Protein AF-A0A7Y4TL32-F1 (afdb_monomer_lite)

Structure (mmCIF, N/CA/C/O backbone):
data_AF-A0A7Y4TL32-F1
#
_entry.id   AF-A0A7Y4TL32-F1
#
loop_
_atom_site.group_PDB
_atom_site.id
_atom_site.type_symbol
_atom_site.label_atom_id
_atom_site.label_alt_id
_atom_site.label_comp_id
_atom_site.label_asym_id
_atom_site.label_entity_id
_atom_site.label_seq_id
_atom_site.pdbx_PDB_ins_code
_atom_site.Cartn_x
_atom_site.Cartn_y
_atom_site.Cartn_z
_atom_site.occupancy
_atom_site.B_iso_or_equiv
_atom_site.auth_seq_id
_atom_site.auth_comp_id
_atom_site.auth_asym_id
_atom_site.auth_atom_id
_atom_site.pdbx_PDB_model_num
ATOM 1 N N . HIS A 1 1 ? 1.561 -10.266 -20.814 1.00 73.62 1 HIS A N 1
ATOM 2 C CA . HIS A 1 1 ? 2.877 -9.864 -20.276 1.00 73.62 1 HIS A CA 1
ATOM 3 C C . HIS A 1 1 ? 2.733 -9.594 -18.782 1.00 73.62 1 HIS A C 1
ATOM 5 O O . HIS A 1 1 ? 1.855 -8.821 -18.415 1.00 73.62 1 HIS A O 1
ATOM 11 N N . ALA A 1 2 ? 3.525 -10.248 -17.930 1.00 81.50 2 ALA A N 1
ATOM 12 C CA . ALA A 1 2 ? 3.450 -10.100 -16.475 1.00 81.50 2 ALA A CA 1
ATOM 13 C C . ALA A 1 2 ? 4.204 -8.839 -15.990 1.00 81.50 2 ALA A C 1
ATOM 15 O O . ALA A 1 2 ? 5.336 -8.617 -16.438 1.00 81.50 2 ALA A O 1
ATOM 16 N N . PRO A 1 3 ? 3.623 -8.018 -15.089 1.00 85.25 3 PRO A N 1
ATOM 17 C CA . PRO A 1 3 ? 4.324 -6.881 -14.496 1.00 85.25 3 PRO A CA 1
ATOM 18 C C . PRO A 1 3 ? 5.567 -7.307 -13.707 1.00 85.25 3 PRO A C 1
ATOM 20 O O . PRO A 1 3 ? 5.604 -8.393 -13.132 1.00 85.25 3 PRO A O 1
ATOM 23 N N . ALA A 1 4 ? 6.586 -6.447 -13.676 1.00 86.50 4 ALA A N 1
ATOM 24 C CA . ALA A 1 4 ? 7.862 -6.735 -13.015 1.00 86.50 4 ALA A CA 1
ATOM 25 C C . ALA A 1 4 ? 7.900 -6.281 -11.549 1.00 86.50 4 ALA A C 1
ATOM 27 O O . ALA A 1 4 ? 8.676 -6.817 -10.762 1.00 86.50 4 ALA A O 1
ATOM 28 N N . HIS A 1 5 ? 7.072 -5.296 -11.194 1.00 88.44 5 HIS A N 1
ATOM 29 C CA . HIS A 1 5 ? 7.047 -4.670 -9.876 1.00 88.44 5 HIS A CA 1
ATOM 30 C C . HIS A 1 5 ? 5.619 -4.589 -9.352 1.00 88.44 5 HIS A C 1
ATOM 32 O O . HIS A 1 5 ? 4.689 -4.328 -10.120 1.00 88.44 5 HIS A O 1
ATOM 38 N N . LEU A 1 6 ? 5.474 -4.756 -8.040 1.00 90.81 6 LEU A N 1
ATOM 39 C CA . LEU A 1 6 ? 4.235 -4.568 -7.296 1.00 90.81 6 LEU A CA 1
ATOM 40 C C . LEU A 1 6 ? 4.503 -3.617 -6.128 1.00 90.81 6 LEU A C 1
ATOM 42 O O . LEU A 1 6 ? 5.542 -3.702 -5.477 1.00 90.81 6 LEU A O 1
ATOM 46 N N . LEU A 1 7 ? 3.564 -2.712 -5.880 1.00 89.56 7 LEU A N 1
ATOM 47 C CA . LEU A 1 7 ? 3.593 -1.753 -4.785 1.00 89.56 7 LEU A CA 1
ATOM 48 C C . LEU A 1 7 ? 2.196 -1.666 -4.171 1.00 89.56 7 LEU A C 1
ATOM 50 O O . LEU A 1 7 ? 1.231 -1.393 -4.883 1.00 89.56 7 LEU A O 1
ATOM 54 N N . PHE A 1 8 ? 2.105 -1.824 -2.853 1.00 90.69 8 PHE A N 1
ATOM 55 C CA . PHE A 1 8 ? 0.937 -1.386 -2.095 1.00 90.69 8 PHE A CA 1
ATOM 56 C C . PHE A 1 8 ? 1.161 0.060 -1.668 1.00 90.69 8 PHE A C 1
ATOM 58 O O . PHE A 1 8 ? 2.168 0.380 -1.037 1.00 90.69 8 PHE A O 1
ATOM 65 N N . ARG A 1 9 ? 0.249 0.948 -2.051 1.00 90.12 9 ARG A N 1
ATOM 66 C CA . ARG A 1 9 ? 0.314 2.375 -1.725 1.00 90.12 9 ARG A CA 1
ATOM 67 C C . ARG A 1 9 ? -0.957 2.762 -0.995 1.00 90.12 9 ARG A C 1
ATOM 69 O O . ARG A 1 9 ? -2.021 2.361 -1.436 1.00 90.12 9 ARG A O 1
ATOM 76 N N . MET A 1 10 ? -0.871 3.559 0.067 1.00 89.50 10 MET A N 1
ATOM 77 C CA . MET A 1 10 ? -2.071 4.121 0.698 1.00 89.50 10 MET A CA 1
ATOM 78 C C . MET A 1 10 ? -2.933 4.843 -0.345 1.00 89.50 10 MET A C 1
ATOM 80 O O . MET A 1 10 ? -2.413 5.623 -1.149 1.00 89.50 10 MET A O 1
ATOM 84 N N . ALA A 1 11 ? -4.228 4.536 -0.363 1.00 90.62 11 ALA A N 1
ATOM 85 C CA . ALA A 1 11 ? -5.144 5.047 -1.371 1.00 90.62 11 ALA A CA 1
ATOM 86 C C . ALA A 1 11 ? -5.295 6.569 -1.266 1.00 90.62 11 ALA A C 1
ATOM 88 O O . ALA A 1 11 ? -5.254 7.152 -0.177 1.00 90.62 11 ALA A O 1
ATOM 89 N N . GLN A 1 12 ? -5.495 7.228 -2.409 1.00 83.25 12 GLN A N 1
ATOM 90 C CA . GLN A 1 12 ? -5.751 8.668 -2.427 1.00 83.25 12 GLN A CA 1
ATOM 91 C C . GLN A 1 12 ? -7.042 8.987 -1.660 1.00 83.25 12 GLN A C 1
ATOM 93 O O . GLN A 1 12 ? -8.106 8.463 -1.978 1.00 83.25 12 GLN A O 1
ATOM 98 N N . GLY A 1 13 ? -6.933 9.840 -0.639 1.00 83.62 13 GLY A N 1
ATOM 99 C CA . GLY A 1 13 ? -8.033 10.180 0.269 1.00 83.62 13 GLY A CA 1
ATOM 100 C C . GLY A 1 13 ? -7.979 9.466 1.621 1.00 83.62 13 GLY A C 1
ATOM 101 O O . GLY A 1 13 ? -8.729 9.839 2.521 1.00 83.62 13 GLY A O 1
ATOM 102 N N . GLN A 1 14 ? -7.070 8.503 1.810 1.00 86.00 14 GLN A N 1
ATOM 103 C CA . GLN A 1 14 ? -6.787 7.969 3.138 1.00 86.00 14 GLN A CA 1
ATOM 104 C C . GLN A 1 14 ? -6.306 9.112 4.044 1.00 86.00 14 GLN A C 1
ATOM 106 O O . GLN A 1 14 ? -5.337 9.808 3.729 1.00 86.00 14 GLN A O 1
ATOM 111 N N . ARG A 1 15 ? -7.008 9.323 5.163 1.00 85.62 15 ARG A N 1
ATOM 112 C CA . ARG A 1 15 ? -6.678 10.368 6.139 1.00 85.62 15 ARG A CA 1
ATOM 113 C C . ARG A 1 15 ? -5.254 10.172 6.642 1.00 85.62 15 ARG A C 1
ATOM 115 O O . ARG A 1 15 ? -4.942 9.079 7.092 1.00 85.62 15 ARG A O 1
ATOM 122 N N . ARG A 1 16 ? -4.436 11.224 6.655 1.00 83.88 16 ARG A N 1
ATOM 123 C CA . ARG A 1 16 ? -3.135 11.207 7.335 1.00 83.88 16 ARG A CA 1
ATOM 124 C C . ARG A 1 16 ? -3.333 11.233 8.852 1.00 83.88 16 ARG A C 1
ATOM 126 O O . ARG A 1 16 ? -4.088 12.068 9.346 1.00 83.88 16 ARG A O 1
ATOM 133 N N . VAL A 1 17 ? -2.669 10.334 9.573 1.00 83.44 17 VAL A N 1
ATOM 134 C CA . VAL A 1 17 ? -2.596 10.395 11.038 1.00 83.44 17 VAL A CA 1
ATOM 135 C C . VAL A 1 17 ? -1.409 11.287 11.401 1.00 83.44 17 VAL A C 1
ATOM 137 O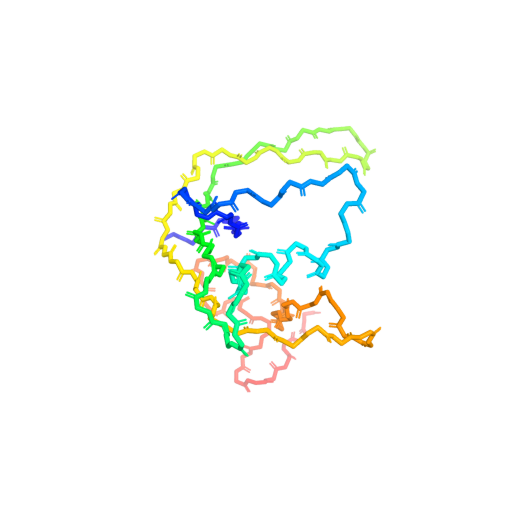 O . VAL A 1 17 ? -0.297 11.080 10.921 1.00 83.44 17 VAL A O 1
ATOM 140 N N . GLU A 1 18 ? -1.668 12.343 12.168 1.00 80.62 18 GLU A N 1
ATOM 141 C CA . GLU A 1 18 ? -0.652 13.318 12.569 1.00 80.62 18 GLU A CA 1
ATOM 142 C C . GLU A 1 18 ? 0.053 12.871 13.857 1.00 80.62 18 GLU A C 1
ATOM 144 O O . GLU A 1 18 ? -0.589 12.386 14.786 1.00 80.62 18 GLU A O 1
ATOM 149 N N . GLY A 1 19 ? 1.370 13.079 13.932 1.00 77.75 19 GLY A N 1
ATOM 150 C CA . GLY A 1 19 ? 2.179 12.798 15.120 1.00 77.75 19 GLY A CA 1
ATOM 151 C C . GLY A 1 19 ? 3.673 12.896 14.813 1.00 77.75 19 GLY A C 1
ATOM 152 O O . GLY A 1 19 ? 4.132 12.382 13.796 1.00 77.75 19 GLY A O 1
ATOM 153 N N . ARG A 1 20 ? 4.438 13.600 15.658 1.00 70.06 20 ARG A N 1
ATOM 154 C CA . ARG A 1 20 ? 5.886 13.806 15.445 1.00 70.06 20 ARG A CA 1
ATOM 155 C C . ARG A 1 20 ? 6.700 12.531 15.712 1.00 70.06 20 ARG A C 1
ATOM 157 O O . ARG A 1 20 ? 7.667 12.298 14.999 1.00 70.06 20 ARG A O 1
ATOM 164 N N . ASP A 1 21 ? 6.247 11.716 16.664 1.00 78.75 21 ASP A N 1
ATOM 165 C CA . ASP A 1 21 ? 6.873 10.462 17.108 1.00 78.75 21 ASP A CA 1
ATOM 166 C C . ASP A 1 21 ? 5.823 9.337 17.185 1.00 78.75 21 ASP A C 1
ATOM 168 O O . ASP A 1 21 ? 5.750 8.594 18.160 1.00 78.75 21 ASP A O 1
ATOM 172 N N . LEU A 1 22 ? 4.928 9.287 16.191 1.00 73.81 22 LEU A N 1
ATOM 173 C CA . LEU A 1 22 ? 3.798 8.360 16.176 1.00 73.81 22 LEU A CA 1
ATOM 174 C C . LEU A 1 22 ? 4.304 6.908 16.134 1.00 73.81 22 LEU A C 1
ATOM 176 O O . LEU A 1 22 ? 5.035 6.530 15.216 1.00 73.81 22 LEU A O 1
ATOM 180 N N . ASP A 1 23 ? 3.905 6.096 17.113 1.00 80.25 23 ASP A N 1
ATOM 181 C CA . ASP A 1 23 ? 4.095 4.648 17.046 1.00 80.25 23 ASP A CA 1
ATOM 182 C C . ASP A 1 23 ? 3.250 4.100 15.885 1.00 80.25 23 ASP A C 1
ATOM 184 O O . ASP A 1 23 ? 2.116 4.529 15.663 1.00 80.25 23 ASP A O 1
ATOM 188 N N . PHE A 1 24 ? 3.781 3.141 15.126 1.00 76.31 24 PHE A N 1
ATOM 189 C CA . PHE A 1 24 ? 3.062 2.565 13.985 1.00 76.31 24 PHE A CA 1
ATOM 190 C C . PHE A 1 24 ? 1.710 1.956 14.394 1.00 76.31 24 PHE A C 1
ATOM 192 O O . PHE A 1 24 ? 0.774 1.928 13.595 1.00 76.31 24 PHE A O 1
ATOM 199 N N . ARG A 1 25 ? 1.582 1.469 15.637 1.00 77.12 25 ARG A N 1
ATOM 200 C CA . ARG A 1 25 ? 0.317 0.959 16.175 1.00 77.12 25 ARG A CA 1
ATOM 201 C C . ARG A 1 25 ? -0.679 2.089 16.296 1.00 77.12 25 ARG A C 1
ATOM 203 O O . ARG A 1 25 ? -1.809 1.929 15.852 1.00 77.12 25 ARG A O 1
ATOM 210 N N . ASP A 1 26 ? -0.253 3.229 16.825 1.00 79.19 26 ASP A N 1
ATOM 211 C CA . ASP A 1 26 ? -1.097 4.415 16.950 1.00 79.19 26 ASP A CA 1
ATOM 212 C C . ASP A 1 26 ? -1.514 4.938 15.569 1.00 79.19 26 ASP A C 1
ATOM 214 O O . ASP A 1 26 ? -2.642 5.398 15.399 1.00 79.19 26 ASP A O 1
ATOM 218 N N . GLU A 1 27 ? -0.660 4.789 14.552 1.00 83.00 27 GLU A N 1
ATOM 219 C CA . GLU A 1 27 ? -1.018 5.065 13.157 1.00 83.00 27 GLU A CA 1
ATOM 220 C C . GLU A 1 27 ? -2.101 4.108 12.635 1.00 83.00 27 GLU A C 1
ATOM 222 O O . GLU A 1 27 ? -3.128 4.552 12.114 1.00 83.00 27 GLU A O 1
ATOM 227 N N . ILE A 1 28 ? -1.922 2.794 12.814 1.00 83.19 28 ILE A N 1
ATOM 228 C CA . ILE A 1 28 ? -2.900 1.776 12.397 1.00 83.19 28 ILE A CA 1
ATOM 229 C C . ILE A 1 28 ? -4.236 1.980 13.123 1.00 83.19 28 ILE A C 1
ATOM 231 O O . ILE A 1 28 ? -5.285 2.053 12.478 1.00 83.19 28 ILE A O 1
ATOM 235 N N . TYR A 1 29 ? -4.211 2.126 14.451 1.00 81.62 29 TYR A N 1
ATOM 236 C CA . TYR A 1 29 ? -5.395 2.428 15.254 1.00 81.62 29 TYR A CA 1
ATOM 237 C C . TYR A 1 29 ? -6.032 3.739 14.809 1.00 81.62 29 TYR A C 1
ATOM 239 O O . TYR A 1 29 ? -7.243 3.785 14.614 1.00 81.62 29 TYR A O 1
ATOM 247 N N . GLY A 1 30 ? -5.231 4.770 14.544 1.00 84.31 30 GLY A N 1
ATOM 248 C CA . GLY A 1 30 ? -5.694 6.047 14.024 1.00 84.31 30 GLY A CA 1
ATOM 249 C C . GLY A 1 30 ? -6.402 5.930 12.674 1.00 84.31 30 GLY A C 1
ATOM 250 O O . GLY A 1 30 ? -7.266 6.742 12.371 1.00 84.31 30 GLY A O 1
ATOM 251 N N . HIS A 1 31 ? -6.120 4.931 11.843 1.00 86.44 31 HIS A N 1
ATOM 252 C CA . HIS A 1 31 ? -6.891 4.725 10.614 1.00 86.44 31 HIS A CA 1
ATOM 253 C C . HIS A 1 31 ? -8.179 3.914 10.807 1.00 86.44 31 HIS A C 1
ATOM 255 O O . HIS A 1 31 ? -9.109 4.064 10.010 1.00 86.44 31 HIS A O 1
ATOM 261 N N . LEU A 1 32 ? -8.236 3.047 11.818 1.00 86.56 32 LEU A N 1
ATOM 262 C CA . LEU A 1 32 ? -9.331 2.091 12.015 1.00 86.56 32 LEU A CA 1
ATOM 263 C C . LEU A 1 32 ? -10.367 2.561 13.042 1.00 86.56 32 LEU A C 1
ATOM 265 O O . LEU A 1 32 ? -11.553 2.281 12.882 1.00 86.56 32 LEU A O 1
ATOM 269 N N . PHE A 1 33 ? -9.940 3.308 14.056 1.00 83.88 33 PHE A N 1
ATOM 270 C CA . PHE A 1 33 ? -10.773 3.805 15.144 1.00 83.88 33 PHE A CA 1
ATOM 271 C C . PHE A 1 33 ? -10.842 5.326 15.077 1.00 83.88 33 PHE A C 1
ATOM 273 O O . PHE A 1 33 ? -9.844 6.031 15.256 1.00 83.88 33 PHE A O 1
ATOM 280 N N . ASN A 1 34 ? -12.034 5.850 14.802 1.00 80.69 34 ASN A N 1
ATOM 281 C CA . ASN A 1 34 ? -12.248 7.284 14.900 1.00 80.69 34 ASN A CA 1
ATOM 282 C C . ASN A 1 34 ? -12.364 7.695 16.380 1.00 80.69 34 ASN A C 1
ATOM 284 O O . ASN A 1 34 ? -12.823 6.900 17.204 1.00 80.69 34 ASN A O 1
ATOM 288 N N . PRO A 1 35 ? -11.942 8.921 16.746 1.00 77.19 35 PRO A N 1
ATOM 289 C CA . PRO A 1 35 ? -12.026 9.379 18.128 1.00 77.19 35 PRO A CA 1
ATOM 290 C C . PRO A 1 35 ? -13.461 9.309 18.663 1.00 77.19 35 PRO A C 1
ATOM 292 O O . PRO A 1 35 ? -14.357 9.933 18.101 1.00 77.19 35 PRO A O 1
ATOM 295 N N . GLY A 1 36 ? -13.654 8.580 19.765 1.00 79.00 36 GLY A N 1
ATOM 296 C CA . GLY A 1 36 ? -14.953 8.411 20.424 1.00 79.00 36 GLY A CA 1
ATOM 297 C C . GLY A 1 36 ? -15.715 7.139 20.048 1.00 79.00 36 GLY A C 1
ATOM 298 O O . GLY A 1 36 ? -16.705 6.835 20.708 1.00 79.00 36 GLY A O 1
ATOM 299 N N . ASP A 1 37 ? -15.250 6.371 19.059 1.00 81.62 37 ASP A N 1
ATOM 300 C CA . ASP A 1 37 ? -15.913 5.128 18.669 1.00 81.62 37 ASP A CA 1
ATOM 301 C C . ASP A 1 37 ? -15.410 3.932 19.489 1.00 81.62 37 ASP A C 1
ATOM 303 O O . ASP A 1 37 ? -14.214 3.660 19.572 1.00 81.62 37 ASP A O 1
ATOM 307 N N . GLU A 1 38 ? -16.344 3.160 20.048 1.00 78.75 38 GLU A N 1
ATOM 308 C CA . GLU A 1 38 ? -16.043 1.925 20.791 1.00 78.75 38 GLU A CA 1
ATOM 309 C C . GLU A 1 38 ? -15.673 0.741 19.874 1.00 78.75 38 GLU A C 1
ATOM 311 O O . GLU A 1 38 ? -15.207 -0.300 20.336 1.00 78.75 38 GLU A O 1
ATOM 316 N N . ARG A 1 39 ? -15.911 0.873 18.563 1.00 82.56 39 ARG A N 1
ATOM 317 C CA . ARG A 1 39 ? -15.683 -0.153 17.532 1.00 82.56 39 ARG A CA 1
ATOM 318 C C . ARG A 1 39 ? -14.986 0.470 16.321 1.00 82.56 39 ARG A C 1
ATOM 320 O O . ARG A 1 39 ? -15.147 1.668 16.097 1.00 82.56 39 ARG A O 1
ATOM 327 N N . PRO A 1 40 ? -14.248 -0.306 15.509 1.00 83.12 40 PRO A N 1
ATOM 328 C CA . PRO A 1 40 ? -13.604 0.241 14.324 1.00 83.12 40 PRO A CA 1
ATOM 329 C C . PRO A 1 40 ? -14.657 0.646 13.283 1.00 83.12 40 PRO A C 1
ATOM 331 O O . PRO A 1 40 ? -15.405 -0.182 12.766 1.00 83.12 40 PRO A O 1
ATOM 334 N N . THR A 1 41 ? -14.729 1.939 12.984 1.00 85.62 41 THR A N 1
ATOM 335 C CA . THR A 1 41 ? -15.604 2.522 11.948 1.00 85.62 41 THR A CA 1
ATOM 336 C C . THR A 1 41 ? -14.804 3.062 10.761 1.00 85.62 41 THR A C 1
ATOM 338 O O . THR A 1 41 ? -15.368 3.384 9.712 1.00 85.62 41 THR A O 1
ATOM 341 N N . GLY A 1 42 ? -13.482 3.162 10.917 1.00 86.44 42 GLY A N 1
ATOM 342 C CA . GLY A 1 42 ? -12.543 3.546 9.880 1.00 86.44 42 GLY A CA 1
ATOM 343 C C . GLY A 1 42 ? -12.138 2.375 8.986 1.00 86.44 42 GLY A C 1
ATOM 344 O O . GLY A 1 42 ? -12.669 1.267 9.048 1.00 86.44 42 GLY A O 1
ATOM 345 N N . SER A 1 43 ? -11.179 2.630 8.103 1.00 88.69 43 SER A N 1
ATOM 346 C CA . SER A 1 43 ? -10.534 1.574 7.326 1.00 88.69 43 SER A CA 1
ATOM 347 C C . SER A 1 43 ? -9.179 2.031 6.817 1.00 88.69 43 SER A C 1
ATOM 349 O O . SER A 1 43 ? -8.985 3.217 6.552 1.00 88.69 43 SER A O 1
ATOM 351 N N . MET A 1 44 ? -8.272 1.081 6.613 1.00 88.25 44 MET A N 1
ATOM 352 C CA . MET A 1 44 ? -7.038 1.299 5.866 1.00 88.25 44 MET A CA 1
ATOM 353 C C . MET A 1 44 ? -7.211 0.775 4.451 1.00 88.25 44 MET A C 1
ATOM 355 O O . MET A 1 44 ? -7.477 -0.414 4.255 1.00 88.25 44 MET A O 1
ATOM 359 N N . VAL A 1 45 ? -7.064 1.656 3.466 1.00 90.75 45 VAL A N 1
ATOM 360 C CA . VAL A 1 45 ? -7.185 1.293 2.056 1.00 90.75 45 VAL A CA 1
ATOM 361 C C . VAL A 1 45 ? -5.845 1.473 1.358 1.00 90.75 45 VAL A C 1
ATOM 363 O O . VAL A 1 45 ? -5.245 2.545 1.406 1.00 90.75 45 VAL A O 1
ATOM 366 N N . PHE A 1 46 ? -5.405 0.429 0.662 1.00 91.62 46 PHE A N 1
ATOM 367 C CA . PHE A 1 46 ? -4.225 0.451 -0.190 1.00 91.62 46 PHE A CA 1
ATOM 368 C C . PHE A 1 46 ? -4.627 0.241 -1.648 1.00 91.62 46 PHE A C 1
ATOM 370 O O . PHE A 1 46 ? -5.329 -0.713 -1.971 1.00 91.62 46 PHE A O 1
ATOM 377 N N . ASP A 1 47 ? -4.136 1.086 -2.545 1.00 94.06 47 ASP A N 1
ATOM 378 C CA . ASP A 1 47 ? -4.102 0.807 -3.973 1.00 94.06 47 ASP A CA 1
ATOM 379 C C . ASP A 1 47 ? -3.028 -0.258 -4.260 1.00 94.06 47 ASP A C 1
ATOM 381 O O . ASP A 1 47 ? -1.877 -0.154 -3.819 1.00 94.06 47 ASP A O 1
ATOM 385 N N . ILE A 1 48 ? -3.402 -1.276 -5.035 1.00 93.94 48 ILE A N 1
ATOM 386 C CA . ILE A 1 48 ? -2.474 -2.257 -5.597 1.00 93.94 48 ILE A CA 1
ATOM 387 C C . ILE A 1 48 ? -1.986 -1.703 -6.930 1.00 93.94 48 ILE A C 1
ATOM 389 O O . ILE A 1 48 ? -2.751 -1.607 -7.893 1.00 93.94 48 ILE A O 1
ATOM 393 N N . CYS A 1 49 ? -0.710 -1.348 -6.989 1.00 93.38 49 CYS A N 1
ATOM 394 C CA . CYS A 1 49 ? -0.082 -0.777 -8.169 1.00 93.38 49 CYS A CA 1
ATOM 395 C C . CYS A 1 49 ? 0.946 -1.741 -8.750 1.00 93.38 49 CYS A C 1
ATOM 397 O O . CYS A 1 49 ? 1.708 -2.374 -8.019 1.00 93.38 49 CYS A O 1
ATOM 399 N N . VAL A 1 50 ? 1.009 -1.809 -10.076 1.00 93.88 50 VAL A N 1
ATOM 400 C CA . VAL A 1 50 ? 2.021 -2.586 -10.792 1.00 93.88 50 VAL A CA 1
ATOM 401 C C . VAL A 1 50 ? 2.751 -1.731 -11.812 1.00 93.88 50 VAL A C 1
ATOM 403 O O . VAL A 1 50 ? 2.233 -0.718 -12.287 1.00 93.88 50 VAL A O 1
ATOM 406 N N . SER A 1 51 ? 3.967 -2.145 -12.153 1.00 92.50 51 SER A N 1
ATOM 407 C CA . SER A 1 51 ? 4.738 -1.537 -13.232 1.00 92.50 51 SER A CA 1
ATOM 408 C C . SER A 1 51 ? 5.625 -2.566 -13.929 1.00 92.50 51 SER A C 1
ATOM 410 O O . SER A 1 51 ? 6.120 -3.517 -13.319 1.00 92.50 51 SER A O 1
ATOM 412 N N . SER A 1 52 ? 5.830 -2.366 -15.229 1.00 90.88 52 SER A N 1
ATOM 413 C CA . SER A 1 52 ? 6.868 -3.057 -16.007 1.00 90.88 52 SER A CA 1
ATOM 414 C C . SER A 1 52 ? 8.076 -2.158 -16.296 1.00 90.88 52 SER A C 1
ATOM 416 O O . SER A 1 52 ? 9.105 -2.652 -16.754 1.00 90.88 52 SER A O 1
ATOM 418 N N . THR A 1 53 ? 7.971 -0.859 -16.010 1.00 89.81 53 THR A N 1
ATOM 419 C CA . THR A 1 53 ? 8.946 0.161 -16.392 1.00 89.81 53 THR A CA 1
ATOM 420 C C . THR A 1 53 ? 9.865 0.458 -15.217 1.00 89.81 53 THR A C 1
ATOM 422 O O . THR A 1 53 ? 9.474 1.066 -14.219 1.00 89.81 53 THR A O 1
ATOM 425 N N . SER A 1 54 ? 11.125 0.042 -15.327 1.00 87.56 54 SER A N 1
ATOM 426 C CA . SER A 1 54 ? 12.133 0.326 -14.307 1.00 87.56 54 SER A CA 1
ATOM 427 C C . SER A 1 54 ? 13.509 0.554 -14.903 1.00 87.56 54 SER A C 1
ATOM 429 O O . SER A 1 54 ? 13.889 -0.107 -15.867 1.00 87.56 54 SER A O 1
ATOM 431 N N . ARG A 1 55 ? 14.283 1.437 -14.274 1.00 85.94 55 ARG A N 1
ATOM 432 C CA . ARG A 1 55 ? 15.680 1.705 -14.602 1.00 85.94 55 ARG A CA 1
ATOM 433 C C . ARG A 1 55 ? 16.554 1.356 -13.406 1.00 85.94 55 ARG A C 1
ATOM 435 O O . ARG A 1 55 ? 16.406 1.935 -12.330 1.00 85.94 55 ARG A O 1
ATOM 442 N N . LYS A 1 56 ? 17.480 0.419 -13.605 1.00 83.25 56 LYS A N 1
ATOM 443 C CA . LYS A 1 56 ? 18.525 0.091 -12.632 1.00 83.25 56 LYS A CA 1
ATOM 444 C C . LYS A 1 56 ? 19.731 0.994 -12.882 1.00 83.25 56 LYS A C 1
ATOM 446 O O . LYS A 1 56 ? 20.187 1.120 -14.015 1.00 83.25 56 LYS A O 1
ATOM 451 N N . THR A 1 57 ? 20.235 1.630 -11.835 1.00 81.81 57 THR A N 1
ATOM 452 C CA . THR A 1 57 ? 21.439 2.471 -11.864 1.00 81.81 57 THR A CA 1
ATOM 453 C C . THR A 1 57 ? 22.369 2.042 -10.738 1.00 81.81 57 THR A C 1
ATOM 455 O O . THR A 1 57 ? 21.892 1.805 -9.629 1.00 81.81 57 THR A O 1
ATOM 458 N N . GLY A 1 58 ? 2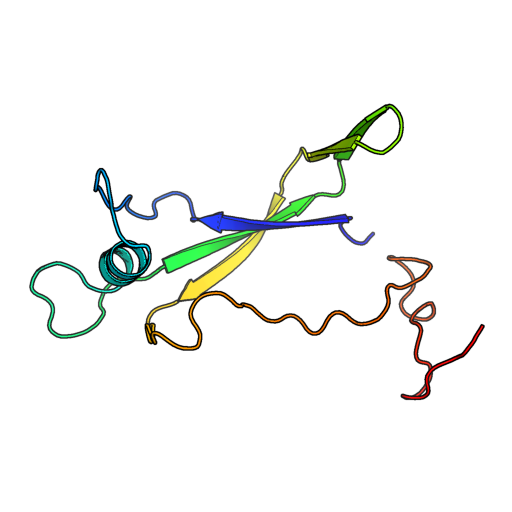3.674 1.949 -10.989 1.00 73.44 58 GLY A N 1
ATOM 459 C CA . GLY A 1 58 ? 24.642 1.593 -9.951 1.00 73.44 58 GLY A CA 1
ATOM 460 C C . GLY A 1 58 ? 26.002 1.166 -10.495 1.00 73.44 58 GLY A C 1
ATOM 461 O O . GLY A 1 58 ? 26.123 0.831 -11.672 1.00 73.44 58 GLY A O 1
ATOM 462 N N . VAL A 1 59 ? 27.003 1.168 -9.616 1.00 64.25 59 VAL A N 1
ATOM 463 C CA . VAL A 1 59 ? 28.361 0.656 -9.851 1.00 64.25 59 VAL A CA 1
ATOM 464 C C . VAL A 1 59 ? 28.618 -0.440 -8.813 1.00 64.25 59 VAL A C 1
ATOM 466 O O . VAL A 1 59 ? 28.124 -0.330 -7.694 1.00 64.25 59 VAL A O 1
ATOM 469 N N . GLN A 1 60 ? 29.314 -1.508 -9.222 1.00 53.00 60 GLN A N 1
ATOM 470 C CA . GLN A 1 60 ? 29.754 -2.675 -8.432 1.00 53.00 60 GLN A CA 1
ATOM 471 C C . GLN A 1 60 ? 29.188 -2.790 -6.998 1.00 53.00 60 GLN A C 1
ATOM 473 O O . GLN A 1 60 ? 29.668 -2.154 -6.066 1.00 53.00 60 GLN A O 1
ATOM 478 N N . GLY A 1 61 ? 28.186 -3.659 -6.817 1.00 60.47 61 GLY A N 1
ATOM 479 C CA . GLY A 1 61 ? 27.647 -4.046 -5.503 1.00 60.47 61 GLY A CA 1
ATOM 480 C C . GLY A 1 61 ? 26.517 -3.165 -4.960 1.00 60.47 61 GLY A C 1
ATOM 481 O O . GLY A 1 61 ? 25.702 -3.652 -4.182 1.00 60.47 61 GLY A O 1
ATOM 482 N N . LEU A 1 62 ? 26.389 -1.917 -5.421 1.00 56.09 62 LEU A N 1
ATOM 483 C CA . LEU A 1 62 ? 25.304 -1.010 -5.036 1.00 56.09 62 LEU A CA 1
ATOM 484 C C . LEU A 1 62 ? 24.413 -0.730 -6.242 1.00 56.09 62 LEU A C 1
ATOM 486 O O . LEU A 1 62 ? 24.832 -0.101 -7.214 1.00 56.09 62 LEU A O 1
ATOM 490 N N . SER A 1 63 ? 23.166 -1.198 -6.190 1.00 73.06 63 SER A N 1
ATOM 491 C CA . SER A 1 63 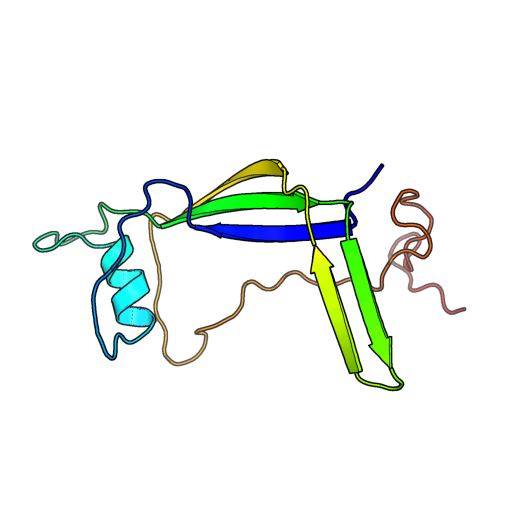? 22.186 -0.921 -7.236 1.00 73.06 63 SER A CA 1
ATOM 492 C C . SER A 1 63 ? 20.940 -0.257 -6.685 1.00 73.06 63 SER A C 1
ATOM 494 O O . SER A 1 63 ? 20.269 -0.820 -5.826 1.00 73.06 63 SER A O 1
ATOM 496 N N . ASN A 1 64 ? 20.593 0.882 -7.272 1.00 76.94 64 ASN A N 1
ATOM 497 C CA . ASN A 1 64 ? 19.324 1.558 -7.066 1.00 76.94 64 ASN A CA 1
ATOM 498 C C . ASN A 1 64 ? 18.395 1.230 -8.235 1.00 76.94 64 ASN A C 1
ATOM 500 O O . ASN A 1 64 ? 18.788 1.334 -9.400 1.00 76.94 64 ASN A O 1
ATOM 504 N N . VAL A 1 65 ? 17.158 0.841 -7.939 1.00 83.06 65 VAL A N 1
ATOM 505 C CA . VAL A 1 65 ? 16.117 0.623 -8.949 1.00 83.06 65 VAL A CA 1
ATOM 506 C C . VAL A 1 65 ? 15.107 1.755 -8.831 1.00 83.06 65 VAL A C 1
ATOM 508 O O . VAL A 1 65 ? 14.484 1.929 -7.789 1.00 83.06 65 VAL A O 1
ATOM 511 N N . ARG A 1 66 ? 14.943 2.533 -9.903 1.00 86.88 66 ARG A N 1
ATOM 512 C CA . ARG A 1 66 ? 13.845 3.497 -10.031 1.00 86.88 66 ARG A CA 1
ATOM 513 C C . ARG A 1 66 ? 12.746 2.868 -10.873 1.00 86.88 6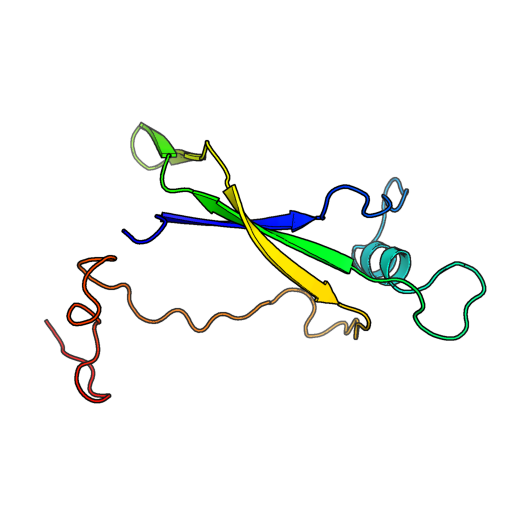6 ARG A C 1
ATOM 515 O O . ARG A 1 66 ? 13.003 2.474 -12.008 1.00 86.88 66 ARG A O 1
ATOM 522 N N . VAL A 1 67 ? 11.539 2.780 -10.328 1.00 89.44 67 VAL A N 1
ATOM 523 C CA . VAL A 1 67 ? 10.357 2.241 -11.016 1.00 89.44 67 VAL A CA 1
ATOM 524 C C . VAL A 1 67 ? 9.415 3.397 -11.347 1.00 89.44 67 VAL A C 1
ATOM 526 O O . VAL A 1 67 ? 9.156 4.245 -10.492 1.00 89.44 67 VAL A O 1
ATOM 529 N N . ALA A 1 68 ? 8.930 3.444 -12.584 1.00 90.88 68 ALA A N 1
ATOM 530 C CA . ALA A 1 68 ? 8.062 4.500 -13.105 1.00 90.88 68 ALA A CA 1
ATOM 531 C C . ALA A 1 68 ? 6.751 3.909 -13.643 1.00 90.88 68 ALA A C 1
ATOM 533 O O . ALA A 1 68 ? 6.584 2.694 -13.630 1.00 90.88 68 ALA A O 1
ATOM 534 N N . GLU A 1 69 ? 5.830 4.759 -14.109 1.00 92.94 69 GLU A N 1
ATOM 535 C CA . GLU A 1 69 ? 4.593 4.330 -14.789 1.00 92.94 69 GLU A CA 1
ATOM 536 C C . GLU A 1 69 ? 3.790 3.308 -13.973 1.00 92.94 69 GLU A C 1
ATOM 538 O O . GLU A 1 69 ? 3.471 2.200 -14.409 1.00 92.94 69 GLU A O 1
ATOM 543 N N . TRP A 1 70 ? 3.512 3.670 -12.724 1.00 93.81 70 TRP A N 1
ATOM 544 C CA . TRP A 1 70 ? 2.672 2.861 -11.856 1.00 93.81 70 TRP A CA 1
ATOM 545 C C . TRP A 1 70 ? 1.224 2.917 -12.328 1.00 93.81 70 TRP A C 1
ATOM 547 O O . TRP A 1 70 ? 0.653 3.999 -12.447 1.00 93.81 70 TRP A O 1
ATOM 557 N N . HIS A 1 71 ? 0.627 1.748 -12.528 1.00 93.81 71 HIS A N 1
ATOM 558 C CA . HIS A 1 71 ? -0.781 1.609 -12.873 1.00 93.81 71 HIS A CA 1
ATOM 559 C C . HIS A 1 71 ? -1.499 0.873 -11.747 1.00 93.81 71 HIS A C 1
ATOM 561 O O . HIS A 1 71 ? -1.051 -0.192 -11.312 1.00 93.81 71 HIS A O 1
ATOM 567 N N . ARG A 1 72 ? -2.613 1.434 -11.269 1.00 94.56 72 ARG A N 1
ATOM 568 C CA . ARG A 1 72 ? -3.458 0.766 -10.279 1.00 94.56 72 ARG A CA 1
ATOM 569 C C . ARG A 1 72 ? -4.224 -0.375 -10.941 1.00 94.56 72 ARG A C 1
ATOM 571 O O . ARG A 1 72 ? -4.881 -0.161 -11.954 1.00 94.56 72 ARG A O 1
ATOM 578 N N . ILE A 1 73 ? -4.190 -1.552 -10.325 1.00 95.25 73 ILE A N 1
ATOM 579 C CA . ILE A 1 73 ? -4.940 -2.740 -10.764 1.00 95.25 73 ILE A CA 1
ATOM 580 C C . ILE A 1 73 ? -6.037 -3.163 -9.783 1.00 95.25 73 ILE A C 1
ATOM 582 O O . ILE A 1 73 ? -6.871 -3.991 -10.129 1.00 95.25 73 ILE A O 1
ATOM 586 N N . GLY A 1 74 ? -6.058 -2.607 -8.572 1.00 93.75 74 GLY A N 1
ATOM 587 C CA . GLY A 1 74 ? -7.074 -2.930 -7.575 1.00 93.75 74 GLY A CA 1
ATOM 588 C C . GLY A 1 74 ? -6.848 -2.214 -6.252 1.00 93.75 74 GLY A C 1
ATOM 589 O O . GLY A 1 74 ? -5.997 -1.327 -6.161 1.00 93.75 74 GLY A O 1
ATOM 590 N N . THR A 1 75 ? -7.604 -2.620 -5.235 1.00 94.38 75 THR A N 1
ATOM 591 C CA . THR A 1 75 ? -7.515 -2.092 -3.871 1.00 94.38 75 THR A CA 1
ATOM 592 C C . THR A 1 75 ? -7.583 -3.217 -2.837 1.00 94.38 75 THR A C 1
ATOM 594 O O . THR A 1 75 ? -8.239 -4.235 -3.050 1.00 94.38 75 THR A O 1
ATOM 597 N N . LEU A 1 76 ? -6.903 -3.026 -1.708 1.00 91.38 76 LEU A N 1
ATOM 598 C CA . LEU A 1 76 ? -7.044 -3.819 -0.487 1.00 91.38 76 LEU A CA 1
ATOM 599 C C . LEU A 1 76 ? -7.633 -2.922 0.594 1.00 91.38 76 LEU A C 1
ATOM 601 O O . LEU A 1 76 ? -7.164 -1.801 0.779 1.00 91.38 76 LEU A O 1
ATOM 605 N N . ARG A 1 77 ? -8.645 -3.410 1.311 1.00 91.25 77 ARG A N 1
ATOM 606 C CA . ARG A 1 77 ? -9.283 -2.688 2.413 1.00 91.25 77 ARG A CA 1
ATOM 607 C C . ARG A 1 77 ? -9.241 -3.536 3.675 1.00 91.25 77 ARG A C 1
ATOM 609 O O . ARG A 1 77 ? -9.742 -4.655 3.671 1.00 91.25 77 ARG A O 1
ATOM 616 N N . PHE A 1 78 ? -8.711 -2.959 4.744 1.00 87.62 78 PHE A N 1
ATOM 617 C CA . PHE A 1 78 ? -8.751 -3.518 6.089 1.00 87.62 78 PHE A CA 1
ATOM 618 C C . PHE A 1 78 ? -9.738 -2.710 6.928 1.00 87.62 78 PHE A C 1
ATOM 620 O O . PHE A 1 78 ? -9.628 -1.485 7.004 1.00 87.62 78 PHE A O 1
ATOM 627 N N . SER A 1 79 ? -10.721 -3.387 7.516 1.00 85.06 79 SER A N 1
ATOM 628 C CA . SER A 1 79 ? -11.707 -2.799 8.437 1.00 85.06 79 SER A CA 1
ATOM 629 C C . SER A 1 79 ? -11.379 -3.066 9.904 1.00 85.06 79 SER A C 1
ATOM 631 O O . SER A 1 79 ? -11.946 -2.429 10.779 1.00 85.06 79 SER A O 1
ATOM 633 N N . GLU A 1 80 ? -10.475 -4.005 10.173 1.00 80.06 80 GLU A N 1
ATOM 634 C CA . GLU A 1 80 ? -10.106 -4.448 11.513 1.00 80.06 80 GLU A CA 1
ATOM 635 C C . GLU A 1 80 ? -8.600 -4.731 11.546 1.00 80.06 80 GLU A C 1
ATOM 637 O O . GLU A 1 80 ? -8.004 -5.078 10.521 1.00 80.06 80 GLU A O 1
ATOM 642 N N . ALA A 1 81 ? -7.984 -4.596 12.718 1.00 72.19 81 ALA A N 1
ATOM 643 C CA . ALA A 1 81 ? -6.608 -5.010 12.949 1.00 72.19 81 ALA A CA 1
ATOM 644 C C . ALA A 1 81 ? -6.444 -5.557 14.364 1.00 72.19 81 ALA A C 1
ATOM 646 O O . ALA A 1 81 ? -7.130 -5.142 15.296 1.00 72.19 81 ALA A O 1
ATOM 647 N N . VAL A 1 82 ? -5.478 -6.459 14.508 1.00 63.91 82 VAL A N 1
ATOM 648 C CA . VAL A 1 82 ? -4.975 -6.926 15.797 1.00 63.91 82 VAL A CA 1
ATOM 649 C C . VAL A 1 82 ? -3.529 -6.457 15.884 1.00 63.91 82 VAL A C 1
ATOM 651 O O . VAL A 1 82 ? -2.670 -6.996 15.192 1.00 63.91 82 VAL A O 1
ATOM 654 N N . CYS A 1 83 ? -3.254 -5.439 16.699 1.00 58.19 83 CYS A N 1
ATOM 655 C CA . CYS A 1 83 ? -1.873 -5.075 17.025 1.00 58.19 83 CYS A CA 1
ATOM 656 C C . CYS A 1 83 ? -1.383 -6.018 18.128 1.00 58.19 83 CYS A C 1
ATOM 658 O O . CYS A 1 83 ? -1.967 -6.048 19.214 1.00 58.19 83 CYS A O 1
ATOM 660 N N . SER A 1 84 ? -0.340 -6.801 17.863 1.00 54.56 84 SER A N 1
ATOM 661 C CA . SER A 1 84 ? 0.227 -7.740 18.830 1.00 54.56 84 SE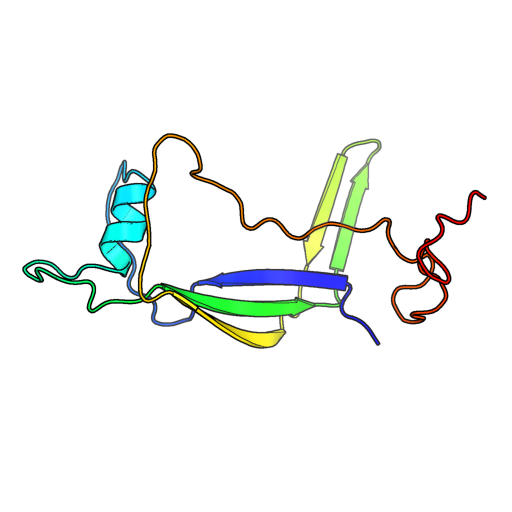R A CA 1
ATOM 662 C C . SER A 1 84 ? 1.734 -7.585 18.858 1.00 54.56 84 SER A C 1
ATOM 664 O O . SER A 1 84 ? 2.386 -7.866 17.860 1.00 54.56 84 SER A O 1
ATOM 666 N N . TYR A 1 85 ? 2.263 -7.295 20.050 1.00 51.28 85 TYR A N 1
ATOM 667 C CA . TYR A 1 85 ? 3.688 -7.102 20.361 1.00 51.28 85 TYR A CA 1
ATOM 668 C C . TYR A 1 85 ? 4.642 -8.183 19.795 1.00 51.28 85 TYR A C 1
ATOM 670 O O . TYR A 1 85 ? 5.851 -7.977 19.764 1.00 51.28 85 TYR A O 1
ATOM 678 N N . ASN A 1 86 ? 4.118 -9.346 19.382 1.00 53.91 86 ASN A N 1
ATOM 679 C CA . ASN A 1 86 ? 4.884 -10.517 18.950 1.00 53.91 86 ASN A CA 1
ATOM 680 C C . ASN A 1 86 ? 4.794 -10.830 17.438 1.00 53.91 86 ASN A C 1
ATOM 682 O O . ASN A 1 86 ? 5.377 -11.824 17.007 1.00 53.91 86 ASN A O 1
ATOM 686 N N . GLY A 1 87 ? 4.073 -10.044 16.624 1.00 45.06 87 GLY A N 1
ATOM 687 C CA . GLY A 1 87 ? 3.784 -10.392 15.217 1.00 45.06 87 GLY A CA 1
ATOM 688 C C . GLY A 1 87 ? 3.770 -9.224 14.222 1.00 45.06 87 GLY A C 1
ATOM 689 O O . GLY A 1 87 ? 3.201 -9.350 13.141 1.00 45.06 87 GLY A O 1
ATOM 690 N N . ASP A 1 88 ? 4.373 -8.092 14.572 1.00 45.78 88 ASP A N 1
ATOM 691 C CA . ASP A 1 88 ? 3.939 -6.769 14.103 1.00 45.78 88 ASP A CA 1
ATOM 692 C C . ASP A 1 88 ? 4.217 -6.363 12.635 1.00 45.78 88 ASP A C 1
ATOM 694 O O . ASP A 1 88 ? 3.819 -5.267 12.243 1.00 45.78 88 ASP A O 1
ATOM 698 N N . HIS A 1 89 ? 4.853 -7.168 11.770 1.00 50.31 89 HIS A N 1
ATOM 699 C CA . HIS A 1 89 ? 5.385 -6.609 10.505 1.00 50.31 89 HIS A CA 1
ATOM 700 C C . HIS A 1 89 ? 5.304 -7.471 9.235 1.00 50.31 89 HIS A C 1
ATOM 702 O O . HIS A 1 89 ? 6.087 -7.230 8.313 1.00 50.31 89 HIS A O 1
ATOM 708 N N . VAL A 1 90 ? 4.421 -8.475 9.122 1.00 50.34 90 VAL A N 1
ATOM 709 C CA . VAL A 1 90 ? 4.520 -9.399 7.969 1.00 50.34 90 VAL A CA 1
ATOM 710 C C . VAL A 1 90 ? 3.198 -9.664 7.251 1.00 50.34 90 VAL A C 1
ATOM 712 O O . VAL A 1 90 ? 2.382 -10.474 7.678 1.00 50.34 90 VAL A O 1
ATOM 715 N N . ILE A 1 91 ? 3.050 -9.076 6.059 1.00 54.53 91 ILE A N 1
ATOM 716 C CA . ILE A 1 91 ? 2.289 -9.719 4.982 1.00 54.53 91 ILE A CA 1
ATOM 717 C C . ILE A 1 91 ? 3.209 -10.789 4.391 1.00 54.53 91 ILE A C 1
ATOM 719 O O . ILE A 1 91 ? 4.150 -10.479 3.656 1.00 54.53 91 ILE A O 1
ATOM 723 N N . GLN A 1 92 ? 2.974 -12.054 4.739 1.00 44.31 92 GLN A N 1
ATOM 724 C CA . GLN A 1 92 ? 3.772 -13.159 4.223 1.00 44.31 92 GLN A CA 1
ATOM 725 C C . GLN A 1 92 ? 3.182 -13.656 2.903 1.00 44.31 92 GLN A C 1
ATOM 727 O O . GLN A 1 92 ? 2.223 -14.422 2.873 1.00 44.31 92 GLN A O 1
ATOM 732 N N . PHE A 1 93 ? 3.801 -13.272 1.791 1.00 54.09 93 PHE A N 1
ATOM 733 C CA . PHE A 1 93 ? 3.663 -14.044 0.565 1.00 54.09 93 PHE A CA 1
ATOM 734 C C . PHE A 1 93 ? 4.661 -15.194 0.645 1.00 54.09 93 PHE A C 1
ATOM 736 O O . PHE A 1 93 ? 5.866 -14.970 0.779 1.00 54.09 93 PHE A O 1
ATOM 743 N N . HIS A 1 94 ? 4.191 -16.439 0.571 1.00 44.19 94 HIS A N 1
ATOM 744 C CA . HIS A 1 94 ? 5.104 -17.550 0.326 1.00 44.19 94 HIS A CA 1
ATOM 745 C C . HIS A 1 94 ? 5.785 -17.276 -1.013 1.00 44.19 94 HIS A C 1
ATOM 747 O O . HIS A 1 94 ? 5.134 -17.353 -2.048 1.00 44.19 94 HIS A O 1
ATOM 753 N N . HIS A 1 95 ? 7.064 -16.900 -0.995 1.00 45.19 95 HIS A N 1
ATOM 754 C CA . HIS A 1 95 ? 7.852 -16.710 -2.205 1.00 45.19 95 HIS A CA 1
ATOM 755 C C . HIS A 1 95 ? 8.276 -18.084 -2.717 1.00 45.19 95 HIS A C 1
ATOM 757 O O . HIS A 1 95 ? 9.209 -18.681 -2.168 1.00 45.19 95 HIS A O 1
ATOM 763 N N . PRO A 1 96 ? 7.633 -18.633 -3.756 1.00 55.28 96 PRO A N 1
ATOM 764 C CA . PRO A 1 96 ? 8.235 -19.761 -4.426 1.00 55.28 96 PRO A CA 1
ATOM 765 C C . PRO A 1 96 ? 9.529 -19.334 -5.117 1.00 55.28 96 PRO A C 1
ATOM 767 O O . PRO A 1 96 ? 9.723 -18.156 -5.423 1.00 55.28 96 PRO A O 1
ATOM 770 N N . ARG A 1 97 ? 10.418 -20.294 -5.403 1.00 56.81 97 ARG A N 1
ATOM 771 C CA . ARG A 1 97 ? 11.568 -19.998 -6.267 1.00 56.81 97 ARG A CA 1
ATOM 772 C C . ARG A 1 97 ? 11.049 -19.452 -7.604 1.00 56.81 97 ARG A C 1
ATOM 774 O O . ARG A 1 97 ? 10.098 -20.003 -8.160 1.00 56.81 97 ARG A O 1
ATOM 781 N N . TRP A 1 98 ? 11.648 -18.344 -8.042 1.00 60.19 98 TRP A N 1
ATOM 782 C CA . TRP A 1 98 ? 11.236 -17.584 -9.219 1.00 60.19 98 TRP A CA 1
ATOM 783 C C . TRP A 1 98 ? 11.185 -18.467 -10.468 1.00 60.19 98 TRP A C 1
ATOM 785 O O . TRP A 1 98 ? 11.971 -19.402 -10.604 1.00 60.19 98 TRP A O 1
ATOM 795 N N . ARG A 1 99 ? 10.237 -18.161 -11.357 1.00 65.88 99 ARG A N 1
ATOM 796 C CA . ARG A 1 99 ? 10.193 -18.717 -12.712 1.00 65.88 99 ARG A CA 1
ATOM 797 C C . ARG A 1 99 ? 11.398 -18.211 -13.506 1.00 65.88 99 ARG A C 1
ATOM 799 O O . ARG A 1 99 ? 11.766 -17.048 -13.333 1.00 65.88 99 ARG A O 1
ATOM 806 N N . ASP A 1 100 ? 11.948 -19.045 -14.386 1.00 67.81 100 ASP A N 1
ATOM 807 C CA . ASP A 1 100 ? 12.993 -18.601 -15.322 1.00 67.81 100 ASP A CA 1
ATOM 808 C C . ASP A 1 100 ? 12.416 -17.623 -16.364 1.00 67.81 100 ASP A C 1
ATOM 810 O O . ASP A 1 100 ? 13.073 -16.651 -16.735 1.00 67.81 100 ASP A O 1
ATOM 814 N N . ASP A 1 101 ? 11.151 -17.814 -16.761 1.00 70.94 101 ASP A N 1
ATOM 815 C CA . ASP A 1 101 ? 10.371 -16.842 -17.528 1.00 70.94 101 ASP A CA 1
ATOM 816 C C . ASP A 1 101 ? 9.114 -16.419 -16.752 1.00 70.94 101 ASP A C 1
ATOM 818 O O . ASP A 1 101 ? 8.212 -17.205 -16.458 1.00 70.94 101 ASP A O 1
ATOM 822 N N . ARG A 1 102 ? 9.004 -15.121 -16.453 1.00 71.06 102 ARG A N 1
ATOM 823 C CA . ARG A 1 102 ? 7.832 -14.546 -15.773 1.00 71.06 102 ARG A CA 1
ATOM 824 C C . ARG A 1 102 ? 6.521 -14.706 -16.556 1.00 71.06 102 ARG A C 1
ATOM 826 O O . ARG A 1 102 ? 5.455 -14.657 -15.944 1.00 71.06 102 ARG A O 1
ATOM 833 N N . ASN A 1 103 ? 6.580 -14.862 -17.879 1.00 77.19 103 ASN A N 1
ATOM 834 C CA . ASN A 1 103 ? 5.411 -14.989 -18.750 1.00 77.19 103 ASN A CA 1
ATOM 835 C C . ASN A 1 103 ? 4.997 -16.444 -19.010 1.00 77.19 103 ASN A C 1
ATOM 837 O O . ASN A 1 103 ? 3.855 -16.662 -19.408 1.00 77.19 103 ASN A O 1
ATOM 841 N N . ASP A 1 104 ? 5.870 -17.422 -18.758 1.00 72.56 104 ASP A N 1
ATOM 842 C CA . ASP A 1 104 ? 5.579 -18.841 -18.956 1.00 72.56 104 ASP A CA 1
ATOM 843 C C . ASP A 1 104 ? 5.434 -19.556 -17.609 1.00 72.56 104 ASP A C 1
ATOM 845 O O . ASP A 1 104 ? 6.395 -19.764 -16.865 1.00 72.56 104 ASP A O 1
ATOM 849 N N . SER A 1 105 ? 4.204 -19.967 -17.293 1.00 67.81 105 SER A N 1
ATOM 850 C CA . SER A 1 105 ? 3.900 -20.672 -16.046 1.00 67.81 105 SER A CA 1
ATOM 851 C C . SER A 1 105 ? 4.595 -22.026 -15.886 1.00 67.81 105 SER A C 1
ATOM 853 O O . SER A 1 105 ? 4.750 -22.475 -14.750 1.00 67.81 105 SER A O 1
ATOM 855 N N . SER A 1 106 ? 5.039 -22.646 -16.984 1.00 65.50 106 SER A N 1
ATOM 856 C CA . SER A 1 106 ? 5.706 -23.951 -16.990 1.00 65.50 106 SER A CA 1
ATOM 857 C C . SER A 1 106 ? 7.175 -23.886 -16.557 1.00 65.50 106 SER A C 1
ATOM 859 O O . SER A 1 106 ? 7.723 -24.887 -16.105 1.00 65.50 106 SER A O 1
ATOM 861 N N . THR A 1 107 ? 7.791 -22.699 -16.579 1.00 65.69 107 THR A N 1
ATOM 862 C CA . THR A 1 107 ? 9.181 -22.469 -16.127 1.00 65.69 107 THR A CA 1
ATOM 863 C C . THR A 1 107 ? 9.317 -22.334 -14.607 1.00 65.69 107 THR A C 1
ATOM 865 O O . THR A 1 107 ? 10.324 -21.866 -14.073 1.00 65.69 107 THR A O 1
ATOM 868 N N . TYR A 1 108 ? 8.274 -22.714 -13.876 1.00 65.50 108 TYR A N 1
ATOM 869 C CA . TYR A 1 108 ? 8.278 -22.744 -12.428 1.00 65.50 108 TYR A CA 1
ATOM 870 C C . TYR A 1 108 ? 9.096 -23.933 -11.908 1.00 65.50 108 TYR A C 1
ATOM 872 O O . TYR A 1 108 ? 9.032 -25.038 -12.434 1.00 65.50 108 TYR A O 1
ATOM 880 N N . VAL A 1 109 ? 9.831 -23.731 -10.81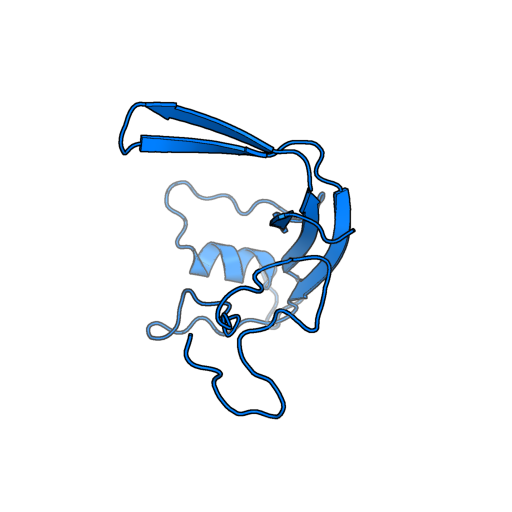2 1.00 59.12 109 VAL A N 1
ATOM 881 C CA . VAL A 1 109 ? 10.802 -24.703 -10.263 1.00 59.12 109 VAL A CA 1
ATOM 882 C C . VAL A 1 109 ? 10.159 -25.996 -9.717 1.00 59.12 109 VAL A C 1
ATOM 884 O O . VAL A 1 109 ? 10.854 -26.907 -9.255 1.00 59.12 109 VAL A O 1
ATOM 887 N N . ARG A 1 110 ? 8.827 -26.099 -9.745 1.00 56.56 110 ARG A N 1
ATOM 888 C CA . ARG A 1 110 ? 8.098 -27.322 -9.407 1.00 56.56 110 ARG A CA 1
ATOM 889 C C . ARG A 1 110 ? 7.194 -27.739 -10.560 1.00 56.56 110 ARG A C 1
ATOM 891 O O . ARG A 1 110 ? 6.295 -26.996 -10.938 1.00 56.56 110 ARG A O 1
ATOM 898 N N . VAL A 1 111 ? 7.392 -28.952 -11.056 1.00 58.81 111 VAL A N 1
ATOM 899 C CA . VAL A 1 111 ? 6.465 -29.623 -11.970 1.00 58.81 111 VAL A CA 1
ATOM 900 C C . VAL A 1 111 ? 5.795 -30.716 -11.148 1.00 58.81 111 VAL A C 1
ATOM 902 O O . VAL A 1 111 ? 6.494 -31.534 -10.563 1.00 58.81 111 VAL A O 1
ATOM 905 N N . ARG A 1 112 ? 4.456 -30.711 -11.065 1.00 53.12 112 ARG A N 1
ATOM 906 C CA . ARG A 1 112 ? 3.679 -31.708 -10.294 1.00 53.12 112 ARG A CA 1
ATOM 907 C C . ARG A 1 112 ? 4.125 -31.831 -8.828 1.00 53.12 112 ARG A C 1
ATOM 909 O O . ARG A 1 112 ? 4.359 -32.925 -8.340 1.00 53.12 112 ARG A O 1
ATOM 916 N N . GLU A 1 113 ? 4.278 -30.692 -8.150 1.00 54.66 113 GLU A N 1
ATOM 917 C CA . GLU A 1 113 ? 4.655 -30.591 -6.724 1.00 54.66 113 GLU A CA 1
ATOM 918 C C . GLU A 1 113 ? 6.080 -31.052 -6.366 1.00 54.66 113 GLU A C 1
ATOM 920 O O . GLU A 1 113 ? 6.580 -30.711 -5.292 1.00 54.66 113 GLU A O 1
ATOM 925 N N . GLU A 1 114 ? 6.798 -31.692 -7.286 1.00 52.78 114 GLU A N 1
ATOM 926 C CA . GLU A 1 114 ? 8.189 -32.080 -7.090 1.00 52.78 114 GLU A CA 1
ATOM 927 C C . GLU A 1 114 ? 9.159 -30.963 -7.476 1.00 52.78 114 GLU A C 1
ATOM 929 O O . GLU A 1 114 ? 9.036 -30.285 -8.500 1.00 52.78 114 GLU A O 1
ATOM 934 N N . ARG A 1 115 ? 10.169 -30.758 -6.625 1.00 49.44 115 ARG A N 1
ATOM 935 C CA . ARG A 1 115 ? 11.253 -29.804 -6.869 1.00 49.44 115 ARG A CA 1
ATOM 936 C C . ARG A 1 115 ? 12.154 -30.350 -7.974 1.00 49.44 115 ARG A C 1
ATOM 938 O O . ARG A 1 115 ? 12.967 -31.232 -7.712 1.00 49.44 115 ARG A O 1
ATOM 945 N N . VAL A 1 116 ? 12.097 -29.750 -9.159 1.00 60.22 116 VAL A N 1
ATOM 946 C CA . VAL A 1 116 ? 13.056 -30.049 -10.226 1.00 60.22 116 VAL A CA 1
ATOM 947 C C . VAL A 1 116 ? 14.405 -29.454 -9.804 1.00 60.22 116 VAL A C 1
ATOM 949 O O . VAL A 1 116 ? 14.544 -28.240 -9.610 1.00 60.22 116 VAL A O 1
ATOM 952 N N . ARG A 1 117 ? 15.391 -30.315 -9.526 1.00 52.53 117 ARG A N 1
ATOM 953 C CA . ARG A 1 117 ? 16.787 -29.892 -9.356 1.00 52.53 117 ARG A CA 1
ATOM 954 C C . ARG A 1 117 ? 17.376 -29.734 -10.756 1.00 52.53 117 ARG A C 1
ATOM 956 O O . ARG A 1 117 ? 17.288 -30.664 -11.549 1.00 52.53 117 ARG A O 1
ATOM 963 N N . ARG A 1 118 ? 17.929 -28.557 -11.036 1.00 51.03 118 ARG A N 1
ATOM 964 C CA . ARG A 1 118 ? 18.881 -28.371 -12.128 1.00 51.03 118 ARG A CA 1
ATOM 965 C C . ARG A 1 118 ? 20.279 -28.542 -11.557 1.00 51.03 118 ARG A C 1
ATOM 967 O O . ARG A 1 118 ? 20.455 -28.116 -10.389 1.00 51.03 118 ARG A O 1
#

Sequence (118 aa):
HAPAHLLFRMAQGQRRVEGRDLDFRDEIYGHLFNPGDERPTGSMVFDICVSSTSRKTGVQGLSNVRVAEWHRIGTLRFSEAVCSYNGDHVIQFHHPRWRDDRNDSSTYVRVREERVRR

pLDDT: mean 75.65, std 14.93, range [44.19, 95.25]

Secondary structure (DSSP, 8-state):
---SEEEEEEPTTPPPPP-TT--HHHHHHHHHS-TT-SS----EEEEEEEES-EEEEEETTEEEEEE---EEEEEEEES-----TTSTT------PPPPSSTT-GGGSSEETTEE---

Foldseek 3Di:
DDFPDKDWAFDPPQDADDDPPDDVVNRQCVQQDDPPDPGGPGKTKTFIWTHNDWDWDDDPPDIDIDTDDIDTDDMDIDNDDDPDPPPHDDPDDPDADDFPDPVDPVSGQDDPNDGDDD

Radius of gyration: 19.38 Å; chains: 1; bounding box: 46×46×41 Å